Protein AF-X1V5B7-F1 (afdb_monomer)

Radius of gyration: 19.65 Å; Cα contacts (8 Å, |Δi|>4): 70; chains: 1; bounding box: 56×33×25 Å

Secondary structure (DSSP, 8-state):
-TTS----EEEEEEETTEEEEEETTTEEEEEEGGG-S------GGGEETTEE----TTGGGGTS-SSSSPPPTT---------

Solvent-accessible surface area (backbone atoms only — not comparable to full-atom values): 5741 Å² total; per-residue (Å²): 55,75,86,73,52,86,86,67,63,49,78,77,46,78,54,96,61,36,35,33,30,39,29,90,85,80,43,75,44,79,44,50,50,91,47,52,70,72,88,81,86,80,55,70,90,39,46,56,92,92,37,83,49,79,76,69,93,60,72,64,46,84,80,46,72,94,52,99,67,79,79,56,96,90,62,78,91,85,84,83,94,81,131

Foldseek 3Di: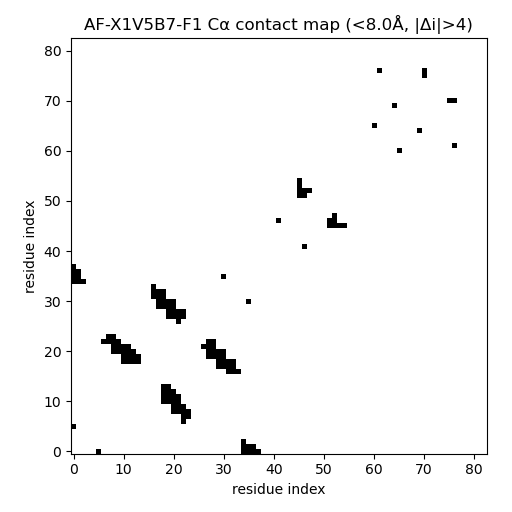
DQVPDDFDADFPDDDDQWTWGQGPPPGTDIDGPVSDPDDDDDDPVQADPNDGNDDDPPPVVLVPPPDPDDDDVPDHDDDDPDD

pLDDT: mean 76.41, std 12.43, range [47.69, 92.81]

Nearest PDB structures (foldseek):
  8exw-assembly1_A  TM=7.129E-01  e=1.218E+00  Drosophila melanogaster
  1zq1-assembly1_B  TM=6.685E-01  e=3.304E+00  Pyrococcus abyssi
  2a5h-assembly1_B  TM=3.344E-01  e=4.033E+00  Clostridium subterminale

Mean predicted aligned error: 12.64 Å

Structure (mmCIF, N/CA/C/O backbone):
data_AF-X1V5B7-F1
#
_entry.id   AF-X1V5B7-F1
#
loop_
_atom_site.group_PDB
_atom_site.id
_atom_site.type_symbol
_atom_site.label_atom_id
_atom_site.label_alt_id
_atom_site.label_comp_id
_atom_site.label_asym_id
_atom_site.label_entity_id
_atom_site.label_seq_id
_atom_site.pdbx_PDB_ins_code
_atom_site.Cartn_x
_atom_site.Cartn_y
_atom_site.Cartn_z
_atom_site.occupancy
_atom_site.B_iso_or_equiv
_atom_site.auth_seq_id
_atom_site.auth_comp_id
_atom_site.auth_asym_id
_atom_site.auth_atom_id
_atom_site.pdbx_PDB_model_num
ATOM 1 N N . MET A 1 1 ? -5.586 -0.842 5.996 1.00 88.75 1 MET A N 1
ATOM 2 C CA . MET A 1 1 ? -6.912 -0.530 6.575 1.00 88.75 1 MET A CA 1
ATOM 3 C C . MET A 1 1 ? -6.852 -0.831 8.060 1.00 88.75 1 MET A C 1
ATOM 5 O O . MET A 1 1 ? -5.985 -1.601 8.449 1.00 88.75 1 MET A O 1
ATOM 9 N N . THR A 1 2 ? -7.739 -0.265 8.877 1.00 86.06 2 THR A N 1
ATOM 10 C CA . THR A 1 2 ? -7.746 -0.503 10.337 1.00 86.06 2 THR A CA 1
ATOM 11 C C . THR A 1 2 ? -7.938 -1.976 10.726 1.00 86.06 2 THR A C 1
ATOM 13 O O . THR A 1 2 ? -7.543 -2.381 11.813 1.00 86.06 2 THR A O 1
ATOM 16 N N . ASP A 1 3 ? -8.501 -2.791 9.832 1.00 85.75 3 ASP A N 1
ATOM 17 C CA . ASP A 1 3 ? -8.673 -4.244 9.966 1.00 85.75 3 ASP A CA 1
ATOM 18 C C . ASP A 1 3 ? -7.491 -5.071 9.409 1.00 85.75 3 ASP A C 1
ATOM 20 O O . ASP A 1 3 ? -7.553 -6.298 9.361 1.00 85.75 3 ASP A O 1
ATOM 24 N N . GLY A 1 4 ? -6.419 -4.415 8.956 1.00 85.44 4 GLY A N 1
ATOM 25 C CA . GLY A 1 4 ? -5.256 -5.049 8.331 1.00 85.44 4 GLY A CA 1
ATOM 26 C C . GLY A 1 4 ? -5.412 -5.374 6.840 1.00 85.44 4 GLY A C 1
ATOM 27 O O . GLY A 1 4 ? -4.439 -5.782 6.205 1.00 85.44 4 GLY A O 1
ATOM 28 N N . SER A 1 5 ? -6.585 -5.161 6.236 1.00 86.94 5 SER A N 1
ATOM 29 C CA . SER A 1 5 ? -6.775 -5.378 4.799 1.00 86.94 5 SER A CA 1
ATOM 30 C C . SER A 1 5 ? -6.061 -4.311 3.953 1.00 86.94 5 SER A C 1
ATOM 32 O O . SER A 1 5 ? -5.843 -3.167 4.377 1.00 86.94 5 SER A O 1
ATOM 34 N N . VAL A 1 6 ? -5.670 -4.688 2.732 1.00 87.94 6 VAL A N 1
ATOM 35 C CA . VAL A 1 6 ? -5.009 -3.802 1.764 1.00 87.94 6 VAL A CA 1
ATOM 36 C C . VAL A 1 6 ? -5.750 -3.890 0.438 1.00 87.94 6 VAL A C 1
ATOM 38 O O . VAL A 1 6 ? -5.896 -4.974 -0.126 1.00 87.94 6 VAL A O 1
ATOM 41 N N . TYR A 1 7 ? -6.187 -2.740 -0.069 1.00 87.50 7 TYR A N 1
ATOM 42 C CA . TYR A 1 7 ? -6.844 -2.626 -1.366 1.00 87.50 7 TYR A CA 1
ATOM 43 C C . TYR A 1 7 ? -5.973 -1.812 -2.312 1.00 87.50 7 TYR A C 1
ATOM 45 O O . TYR A 1 7 ? -5.446 -0.765 -1.945 1.00 87.50 7 TYR A O 1
ATOM 53 N N . LEU A 1 8 ? -5.837 -2.310 -3.537 1.00 87.25 8 LEU A N 1
ATOM 54 C CA . LEU A 1 8 ? -5.084 -1.670 -4.607 1.00 87.25 8 LEU A CA 1
ATOM 55 C C . LEU A 1 8 ? -6.049 -1.364 -5.749 1.00 87.25 8 LEU A C 1
ATOM 57 O O . LEU A 1 8 ? -6.851 -2.220 -6.141 1.00 87.25 8 LEU A O 1
ATOM 61 N N . GLY A 1 9 ? -5.977 -0.150 -6.278 1.00 87.12 9 GLY A N 1
ATOM 62 C CA . GLY A 1 9 ? -6.889 0.293 -7.317 1.00 87.12 9 GLY A CA 1
ATOM 63 C C . GLY A 1 9 ? -6.702 1.752 -7.694 1.00 87.12 9 GLY A C 1
ATOM 64 O O . GLY A 1 9 ? -5.814 2.432 -7.191 1.00 87.12 9 GLY A O 1
ATOM 65 N N . GLU A 1 10 ? -7.573 2.214 -8.579 1.00 87.94 10 GLU A N 1
ATOM 66 C CA . GLU A 1 10 ? -7.643 3.600 -9.028 1.00 87.94 10 GLU A CA 1
ATOM 67 C C . GLU A 1 10 ? -8.741 4.338 -8.257 1.00 87.94 10 GLU A C 1
ATOM 69 O O . GLU A 1 10 ? -9.857 3.832 -8.111 1.00 87.94 10 GLU A O 1
ATOM 74 N N . ILE A 1 11 ? -8.449 5.532 -7.747 1.00 89.56 11 ILE A N 1
ATOM 75 C CA . ILE A 1 11 ? -9.454 6.355 -7.070 1.00 89.56 11 ILE A CA 1
ATOM 76 C C . ILE A 1 11 ? -10.347 6.995 -8.139 1.00 89.56 11 ILE A C 1
ATOM 78 O O . ILE A 1 11 ? -9.890 7.829 -8.912 1.00 89.56 11 ILE A O 1
ATOM 82 N N . ILE A 1 12 ? -11.627 6.616 -8.176 1.00 90.62 12 ILE A N 1
ATOM 83 C CA . ILE A 1 12 ? -12.611 7.177 -9.119 1.00 90.62 12 ILE A CA 1
ATOM 84 C C . ILE A 1 12 ? -13.160 8.507 -8.597 1.00 90.62 12 ILE A C 1
ATOM 86 O O . ILE A 1 12 ? -13.403 9.436 -9.361 1.00 90.62 12 ILE A O 1
ATOM 90 N N . SER A 1 13 ? -13.415 8.588 -7.291 1.00 89.50 13 SER A N 1
ATOM 91 C CA . SER A 1 13 ? -13.947 9.795 -6.660 1.00 89.50 13 SER A CA 1
ATOM 92 C C . SER A 1 13 ? -13.586 9.831 -5.185 1.00 89.50 13 SER A C 1
ATOM 94 O O . SER A 1 13 ? -13.653 8.803 -4.506 1.00 89.50 13 SER A O 1
ATOM 96 N N . GLN A 1 14 ? -13.307 11.024 -4.677 1.00 86.38 14 GLN A N 1
ATOM 97 C CA . GLN A 1 14 ? -13.072 11.276 -3.264 1.00 86.38 14 GLN A CA 1
ATOM 98 C C . GLN A 1 14 ? -14.089 12.308 -2.776 1.00 86.38 14 GLN A C 1
ATOM 100 O O . GLN A 1 14 ? -14.071 13.461 -3.198 1.00 86.38 14 GLN A O 1
ATOM 105 N N . GLU A 1 15 ? -15.001 11.866 -1.917 1.00 90.50 15 GLU A N 1
ATOM 106 C CA . GLU A 1 15 ? -16.012 12.697 -1.267 1.00 90.50 15 GLU A CA 1
ATOM 107 C C . GLU A 1 15 ? -15.679 12.846 0.222 1.00 90.50 15 GLU A C 1
ATOM 109 O O . GLU A 1 15 ? -14.816 12.149 0.768 1.00 90.50 15 GLU A O 1
ATOM 114 N N . LEU A 1 16 ? -16.366 13.763 0.904 1.00 87.25 16 LEU A N 1
ATOM 115 C CA . LEU A 1 16 ? -16.157 13.985 2.330 1.00 87.25 16 LEU A CA 1
ATOM 116 C C . LEU A 1 16 ? -16.572 12.726 3.111 1.00 87.25 16 LEU A C 1
ATOM 118 O O . LEU A 1 16 ? -17.754 12.424 3.248 1.00 87.25 16 LEU A O 1
ATOM 122 N N . GLY A 1 17 ? -15.589 11.970 3.599 1.00 86.75 17 GLY A N 1
ATOM 123 C CA . GLY A 1 17 ? -15.811 10.756 4.388 1.00 86.75 17 GLY A CA 1
ATOM 124 C C . GLY A 1 17 ? -15.819 9.439 3.604 1.00 86.75 17 GLY A C 1
ATOM 125 O O . GLY A 1 17 ? -15.780 8.384 4.236 1.00 86.75 17 GLY A O 1
ATOM 126 N N . ILE A 1 18 ? -15.833 9.459 2.263 1.00 91.62 18 ILE A N 1
ATOM 127 C CA . ILE A 1 18 ? -15.893 8.244 1.427 1.00 91.62 18 ILE A CA 1
ATOM 128 C C . ILE A 1 18 ? -14.954 8.360 0.222 1.00 91.62 18 ILE A C 1
ATOM 130 O O . ILE A 1 18 ? -14.987 9.332 -0.530 1.00 91.62 18 ILE A O 1
ATOM 134 N N . ILE A 1 19 ? -14.167 7.311 -0.015 1.00 92.19 19 ILE A N 1
ATOM 135 C CA . ILE A 1 19 ? -13.356 7.133 -1.224 1.00 92.19 19 ILE A CA 1
ATOM 136 C C . ILE A 1 19 ? -13.959 6.008 -2.064 1.00 92.19 19 ILE A C 1
ATOM 138 O O . ILE A 1 19 ? -14.195 4.911 -1.559 1.00 92.19 19 ILE A O 1
ATOM 142 N N . ARG A 1 20 ? -14.194 6.256 -3.357 1.00 92.19 20 ARG A N 1
ATOM 143 C CA . ARG A 1 20 ? -14.569 5.209 -4.318 1.00 92.19 20 ARG A CA 1
ATOM 144 C C . ARG A 1 20 ? -13.327 4.719 -5.045 1.00 92.19 20 ARG A C 1
ATOM 146 O O . ARG A 1 20 ? -12.711 5.470 -5.798 1.00 92.19 20 ARG A O 1
ATOM 153 N N . LEU A 1 21 ? -12.985 3.457 -4.826 1.00 90.62 21 LEU A N 1
ATOM 154 C CA . LEU A 1 21 ? -11.795 2.804 -5.355 1.00 90.62 21 LEU A CA 1
ATOM 155 C C . LEU A 1 21 ? -12.194 1.744 -6.385 1.00 90.62 21 LEU A C 1
ATOM 157 O O . LEU A 1 21 ? -12.899 0.791 -6.059 1.00 90.62 21 LEU A O 1
ATOM 161 N N . LYS A 1 22 ? -11.719 1.867 -7.623 1.00 89.00 22 LYS A N 1
ATOM 162 C CA . LYS A 1 22 ? -11.826 0.821 -8.640 1.00 89.00 22 LYS A CA 1
ATOM 163 C C . LYS A 1 22 ? -10.699 -0.178 -8.457 1.00 89.00 22 LYS A C 1
ATOM 165 O O . LYS A 1 22 ? -9.552 0.091 -8.803 1.00 89.00 22 LYS A O 1
ATOM 170 N N . THR A 1 23 ? -11.022 -1.344 -7.928 1.00 86.50 23 THR A N 1
ATOM 171 C CA . THR A 1 23 ? -10.065 -2.449 -7.837 1.00 86.50 23 THR A CA 1
ATOM 172 C C . THR A 1 23 ? -10.055 -3.257 -9.134 1.00 86.50 23 THR A C 1
ATOM 174 O O . THR A 1 23 ? -11.049 -3.291 -9.861 1.00 86.50 23 THR A O 1
ATOM 177 N N . MET A 1 24 ? -8.949 -3.947 -9.422 1.00 78.56 24 MET A N 1
ATOM 178 C CA . MET A 1 24 ? -8.850 -4.800 -10.617 1.00 78.56 24 MET A CA 1
ATOM 179 C C . MET A 1 24 ? -9.806 -6.002 -10.587 1.00 78.56 24 MET A C 1
ATOM 181 O O . MET A 1 24 ? -10.330 -6.374 -11.632 1.00 78.56 24 MET A O 1
ATOM 185 N N . ASN A 1 25 ? -10.053 -6.593 -9.410 1.00 77.56 25 ASN A N 1
ATOM 186 C CA . ASN A 1 25 ? -10.734 -7.892 -9.309 1.00 77.56 25 ASN A CA 1
ATOM 187 C C . ASN A 1 25 ? -12.079 -7.850 -8.568 1.00 77.56 25 ASN A C 1
ATOM 189 O O . ASN A 1 25 ? -12.895 -8.743 -8.765 1.00 77.56 25 ASN A O 1
ATOM 193 N N . LEU A 1 26 ? -12.314 -6.853 -7.708 1.00 80.31 26 LEU A N 1
ATOM 194 C CA . LEU A 1 26 ? -13.516 -6.771 -6.862 1.00 80.31 26 LEU A CA 1
ATOM 195 C C . LEU A 1 26 ? -14.510 -5.712 -7.366 1.00 80.31 26 LEU A C 1
ATOM 197 O O . LEU A 1 26 ? -15.554 -5.501 -6.757 1.00 80.31 26 LEU A O 1
ATOM 201 N N . GLY A 1 27 ? -14.191 -5.034 -8.473 1.00 87.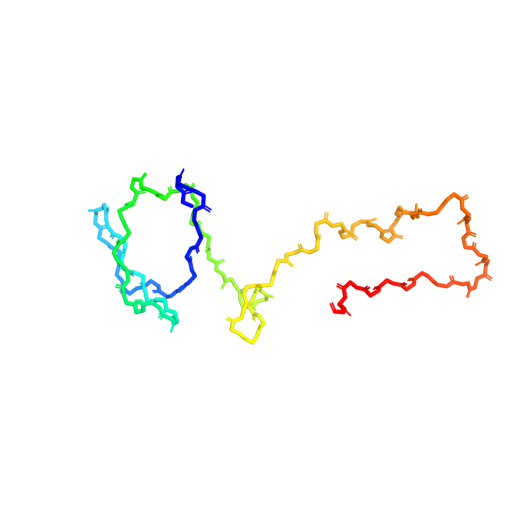19 27 GLY A N 1
ATOM 202 C CA . GLY A 1 27 ? -14.971 -3.911 -8.983 1.00 87.19 27 GLY A CA 1
ATOM 203 C C . GLY A 1 27 ? -14.772 -2.642 -8.152 1.00 87.19 27 GLY A C 1
ATOM 204 O O . GLY A 1 27 ? -13.681 -2.384 -7.632 1.00 87.19 27 GLY A O 1
ATOM 205 N N . THR A 1 28 ? -15.818 -1.822 -8.064 1.00 89.94 28 THR A N 1
ATOM 206 C CA . THR A 1 28 ? -15.789 -0.537 -7.353 1.00 89.94 28 THR A CA 1
ATOM 207 C C . THR A 1 28 ? -16.125 -0.728 -5.877 1.00 89.94 28 THR A C 1
ATOM 209 O O . THR A 1 28 ? -17.242 -1.108 -5.535 1.00 89.94 28 THR A O 1
ATOM 212 N N . LEU A 1 29 ? -15.175 -0.412 -5.002 1.00 90.12 29 LEU A N 1
ATOM 213 C CA . LEU A 1 29 ? -15.342 -0.399 -3.554 1.00 90.12 29 LEU A CA 1
ATOM 214 C C . LEU A 1 29 ? -15.616 1.019 -3.058 1.00 90.12 29 LEU A C 1
ATOM 216 O O . LEU A 1 29 ? -15.017 1.981 -3.536 1.00 90.12 29 LEU A O 1
ATOM 220 N N . GLN A 1 30 ? -16.496 1.143 -2.067 1.00 91.88 30 GLN A N 1
ATOM 221 C CA . GLN A 1 30 ? -16.662 2.371 -1.296 1.00 91.88 30 GLN A CA 1
ATOM 222 C C . GLN A 1 30 ? -15.981 2.179 0.054 1.00 91.88 30 GLN A C 1
ATOM 224 O O . GLN A 1 30 ? -16.358 1.300 0.825 1.00 91.88 30 GLN A O 1
ATOM 229 N N . VAL A 1 31 ? -14.957 2.983 0.316 1.00 90.31 31 VAL A N 1
ATOM 230 C CA . VAL A 1 31 ? -14.124 2.892 1.511 1.00 90.31 31 VAL A CA 1
ATOM 231 C C . VAL A 1 31 ? -14.355 4.140 2.366 1.00 90.31 31 VAL A C 1
ATOM 233 O O . VAL A 1 31 ? -13.990 5.238 1.938 1.00 90.31 31 VAL A O 1
ATOM 236 N N . PRO A 1 32 ? -14.957 4.011 3.562 1.00 92.06 32 PRO A N 1
ATOM 237 C CA . PRO A 1 32 ? -15.054 5.116 4.508 1.00 92.06 32 PRO A CA 1
ATOM 238 C C . PRO A 1 32 ? -13.662 5.566 4.952 1.00 92.06 32 PRO A C 1
ATOM 240 O O . PRO A 1 32 ? -12.840 4.729 5.327 1.00 92.06 32 PRO A O 1
ATOM 243 N N . THR A 1 33 ? -13.394 6.873 4.968 1.00 88.38 33 THR A N 1
ATOM 244 C CA . THR A 1 33 ? -12.063 7.400 5.329 1.00 88.38 33 THR A CA 1
ATOM 245 C C . THR A 1 33 ? -11.657 7.058 6.760 1.00 88.38 33 THR A C 1
ATOM 247 O O . THR A 1 33 ? -10.474 6.892 7.029 1.00 88.38 33 THR A O 1
ATOM 250 N N . VAL A 1 34 ? -12.626 6.866 7.660 1.00 92.81 34 VAL A N 1
ATOM 251 C CA . VAL A 1 34 ? -12.399 6.420 9.047 1.00 92.81 34 VAL A CA 1
ATOM 252 C C . VAL A 1 34 ? -11.758 5.028 9.142 1.00 92.81 34 VAL A C 1
ATOM 254 O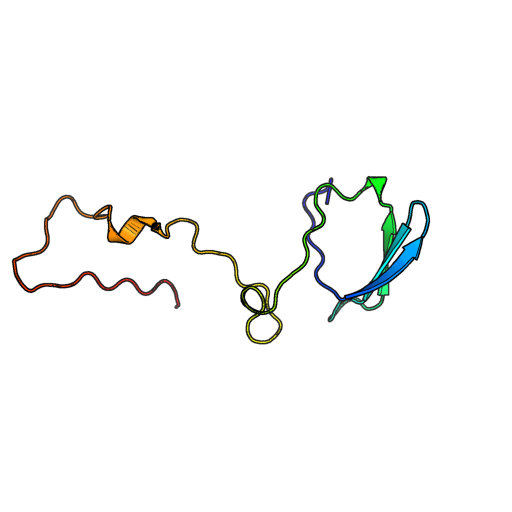 O . VAL A 1 34 ? -11.081 4.730 10.120 1.00 92.81 34 VAL A O 1
ATOM 257 N N . ASN A 1 35 ? -11.917 4.187 8.116 1.00 91.06 35 ASN A N 1
ATOM 258 C CA . ASN A 1 35 ? -11.336 2.842 8.083 1.00 91.06 35 ASN A CA 1
ATOM 259 C C . ASN A 1 35 ? -9.942 2.815 7.424 1.00 91.06 35 ASN A C 1
ATOM 261 O O . ASN A 1 35 ? -9.306 1.759 7.338 1.00 91.06 35 ASN A O 1
ATOM 265 N N . ILE A 1 36 ? -9.459 3.964 6.940 1.00 89.62 36 ILE A N 1
ATOM 266 C CA . ILE A 1 36 ? -8.178 4.086 6.248 1.00 89.62 36 ILE A CA 1
ATOM 267 C C . ILE A 1 36 ? -7.093 4.440 7.263 1.00 89.62 36 ILE A C 1
ATOM 269 O O . ILE A 1 36 ? -7.014 5.559 7.753 1.00 89.62 36 ILE A O 1
ATOM 273 N N . GLU A 1 37 ? -6.219 3.476 7.539 1.00 91.38 37 GLU A N 1
ATOM 274 C CA . GLU A 1 37 ? -5.029 3.691 8.370 1.00 91.38 37 GLU A CA 1
ATOM 275 C C . GLU A 1 37 ? -3.888 4.368 7.589 1.00 91.38 37 GLU A C 1
ATOM 277 O O . GLU A 1 37 ? -3.173 5.216 8.117 1.00 91.38 37 GLU A O 1
ATOM 282 N N . ARG A 1 38 ? -3.715 4.007 6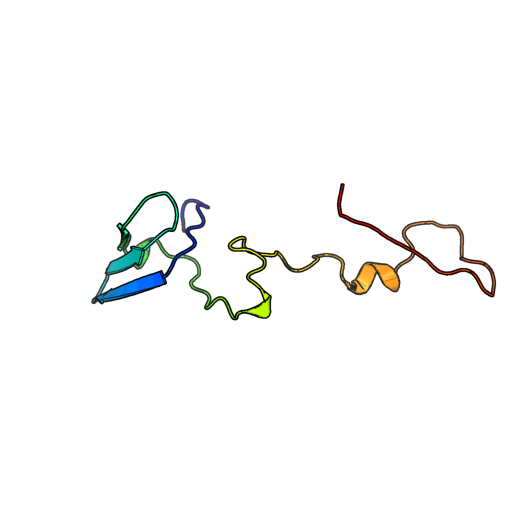.312 1.00 86.19 38 ARG A N 1
ATOM 283 C CA . ARG A 1 38 ? -2.692 4.560 5.417 1.00 86.19 38 ARG A CA 1
ATOM 284 C C . ARG A 1 38 ? -3.229 4.617 3.990 1.00 86.19 38 ARG A C 1
ATOM 286 O O . ARG A 1 38 ? -3.820 3.645 3.520 1.00 86.19 38 ARG A O 1
ATOM 293 N N . LEU A 1 39 ? -2.981 5.737 3.315 1.00 86.12 39 LEU A N 1
ATOM 294 C CA . LEU A 1 39 ? -3.212 5.946 1.887 1.00 86.12 39 LEU A CA 1
ATOM 295 C C . LEU A 1 39 ? -1.875 6.360 1.260 1.00 86.12 39 LEU A C 1
ATOM 297 O O . LEU A 1 39 ? -1.233 7.279 1.764 1.00 86.12 39 LEU A O 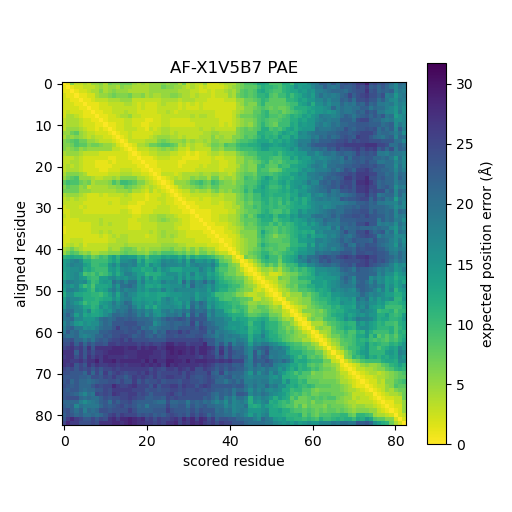1
ATOM 301 N N . GLU A 1 40 ? -1.436 5.664 0.216 1.00 85.00 40 GLU A N 1
ATOM 302 C CA . GLU A 1 40 ? -0.160 5.922 -0.462 1.00 85.00 40 GLU A CA 1
ATOM 303 C C . GLU A 1 40 ? -0.372 5.888 -1.976 1.00 85.00 40 GLU A C 1
ATOM 305 O O . GLU A 1 40 ? -1.005 4.964 -2.493 1.00 85.00 40 GLU A O 1
ATOM 310 N N . ASP A 1 41 ? 0.174 6.883 -2.678 1.00 81.25 41 ASP A N 1
ATOM 311 C CA . ASP A 1 41 ? 0.185 6.903 -4.136 1.00 81.25 41 ASP A CA 1
ATOM 312 C C . ASP A 1 41 ? 1.234 5.926 -4.667 1.00 81.25 41 ASP A C 1
ATOM 314 O O . ASP A 1 41 ? 2.421 5.986 -4.337 1.00 81.25 41 ASP A O 1
ATOM 318 N N . LEU A 1 42 ? 0.792 5.019 -5.532 1.00 74.25 42 LEU A N 1
ATOM 319 C CA . LEU A 1 42 ? 1.664 4.051 -6.179 1.00 74.25 42 LEU A CA 1
ATOM 320 C C . LEU A 1 42 ? 2.281 4.679 -7.428 1.00 74.25 42 LEU A C 1
ATOM 322 O O . LEU A 1 42 ? 1.704 4.630 -8.513 1.00 74.25 42 LEU A O 1
ATOM 326 N N . THR A 1 43 ? 3.471 5.258 -7.291 1.00 65.00 43 THR A N 1
ATOM 327 C CA . THR A 1 43 ? 4.303 5.622 -8.443 1.00 65.00 43 THR A CA 1
ATOM 328 C C . THR A 1 43 ? 4.681 4.371 -9.247 1.00 65.00 43 THR A C 1
ATOM 330 O O . THR A 1 43 ? 4.847 3.280 -8.695 1.00 65.00 43 THR A O 1
ATOM 333 N N . GLY A 1 44 ? 4.797 4.517 -10.575 1.00 58.00 44 GLY A N 1
ATOM 334 C CA . GLY A 1 44 ? 4.931 3.401 -11.527 1.00 58.00 44 GLY A CA 1
ATOM 335 C C . GLY A 1 44 ? 6.064 2.410 -11.226 1.00 58.00 44 GLY A C 1
ATOM 336 O O . GLY A 1 44 ? 5.957 1.239 -11.579 1.00 58.00 44 GLY A O 1
ATOM 337 N N . ASP A 1 45 ? 7.099 2.829 -10.498 1.00 60.78 45 ASP A N 1
ATOM 338 C CA . ASP A 1 45 ? 8.215 1.970 -10.091 1.00 60.78 45 ASP A CA 1
ATOM 339 C C . ASP A 1 45 ? 7.815 0.857 -9.10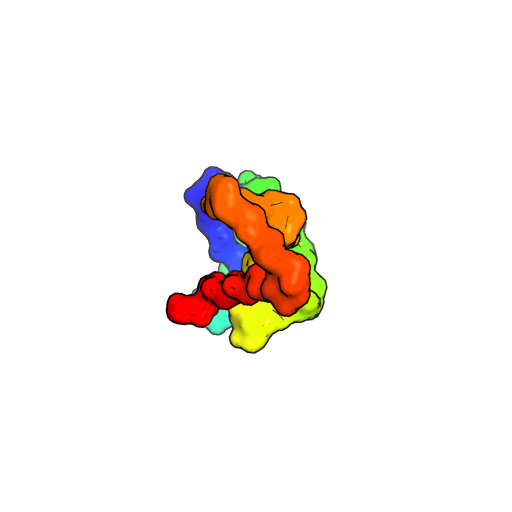6 1.00 60.78 45 ASP A C 1
ATOM 341 O O . ASP A 1 45 ? 8.421 -0.219 -9.107 1.00 60.78 45 ASP A O 1
ATOM 345 N N . LYS A 1 46 ? 6.762 1.073 -8.302 1.00 61.44 46 LYS A N 1
ATOM 346 C CA . LYS A 1 46 ? 6.232 0.090 -7.339 1.00 61.44 46 LYS A CA 1
ATOM 347 C C . LYS A 1 46 ? 5.195 -0.858 -7.951 1.00 61.44 46 LYS A C 1
ATOM 349 O O . LYS A 1 46 ? 4.738 -1.781 -7.282 1.00 61.44 46 LYS A O 1
ATOM 354 N N . MET A 1 47 ? 4.820 -0.670 -9.218 1.00 64.19 47 MET A N 1
ATOM 355 C CA . MET A 1 47 ? 3.834 -1.498 -9.917 1.00 64.19 47 MET A CA 1
ATOM 356 C C . MET A 1 47 ? 4.493 -2.240 -11.083 1.00 64.19 47 MET A C 1
ATOM 358 O O . MET A 1 47 ? 4.719 -1.680 -12.152 1.00 64.19 47 MET A O 1
ATOM 362 N N . ARG A 1 48 ? 4.760 -3.544 -10.924 1.00 61.94 48 ARG A N 1
ATOM 363 C CA . ARG A 1 48 ? 5.290 -4.390 -12.010 1.00 61.94 48 ARG A CA 1
ATOM 364 C C . ARG A 1 48 ? 4.234 -5.384 -12.476 1.00 61.94 48 ARG A C 1
ATOM 366 O O . ARG A 1 48 ? 3.796 -6.242 -11.715 1.00 61.94 48 ARG A O 1
ATOM 373 N N . LYS A 1 49 ? 3.844 -5.291 -13.754 1.00 60.69 49 LYS A N 1
ATOM 374 C CA . LYS A 1 49 ? 2.853 -6.180 -14.400 1.00 60.69 49 LYS A CA 1
ATOM 375 C C . LYS A 1 49 ? 1.515 -6.271 -13.635 1.00 60.69 49 LYS A C 1
ATOM 377 O O . LYS A 1 49 ? 0.957 -7.355 -13.492 1.00 60.69 49 LYS A O 1
ATOM 382 N N . GLY A 1 50 ? 1.019 -5.147 -13.111 1.00 61.97 50 GLY A N 1
ATOM 383 C CA . GLY A 1 50 ? -0.265 -5.089 -12.394 1.00 61.97 50 GLY A CA 1
ATOM 384 C C . GLY A 1 50 ? -0.243 -5.677 -10.978 1.00 61.97 50 GLY A C 1
ATOM 385 O O . GLY A 1 50 ? -1.299 -5.846 -10.377 1.00 61.97 50 GLY A O 1
ATOM 386 N N . LYS A 1 51 ? 0.941 -5.990 -10.436 1.00 61.72 51 LYS A N 1
ATOM 387 C CA . LYS A 1 51 ? 1.125 -6.394 -9.040 1.00 61.72 51 LYS A CA 1
ATOM 388 C C . LYS A 1 51 ? 1.942 -5.343 -8.298 1.00 61.72 51 LYS A C 1
ATOM 390 O O . LYS A 1 51 ? 2.926 -4.829 -8.837 1.00 61.72 51 LYS A O 1
ATOM 395 N N . TYR A 1 52 ? 1.541 -5.074 -7.058 1.00 67.56 52 TYR A N 1
ATOM 396 C CA . TYR A 1 52 ? 2.335 -4.272 -6.138 1.00 67.56 52 TYR A CA 1
ATOM 397 C C . TYR A 1 52 ? 3.652 -4.992 -5.846 1.00 67.56 52 TYR A C 1
ATOM 399 O O . TYR A 1 52 ? 3.667 -6.166 -5.466 1.00 67.56 52 TYR A O 1
ATOM 407 N N . TRP A 1 53 ? 4.755 -4.296 -6.084 1.00 67.00 53 TRP A N 1
ATOM 408 C CA . TRP A 1 53 ? 6.104 -4.793 -5.902 1.00 67.00 53 TRP A CA 1
ATOM 409 C C . TRP A 1 53 ? 6.646 -4.236 -4.592 1.00 67.00 53 TRP A C 1
ATOM 411 O O . TRP A 1 53 ? 7.068 -3.084 -4.521 1.00 67.00 53 TRP A O 1
ATOM 421 N N . PHE A 1 54 ? 6.609 -5.058 -3.544 1.00 66.44 54 PHE A N 1
ATOM 422 C CA . PHE A 1 54 ? 7.177 -4.693 -2.252 1.00 66.44 54 PHE A CA 1
ATOM 423 C C . PHE A 1 54 ? 8.662 -4.348 -2.405 1.00 66.44 54 PHE A C 1
ATOM 425 O O . PHE A 1 54 ? 9.412 -5.044 -3.099 1.00 66.44 54 PHE A O 1
ATOM 432 N N . GLU A 1 55 ? 9.094 -3.279 -1.740 1.00 63.16 55 GLU A N 1
ATOM 433 C CA . GLU A 1 55 ? 10.517 -2.992 -1.597 1.00 63.16 55 GLU A CA 1
ATOM 434 C C . GLU A 1 55 ? 11.189 -4.141 -0.844 1.00 63.16 55 GLU A C 1
ATOM 436 O O . GLU A 1 55 ? 10.615 -4.708 0.086 1.00 63.16 55 GLU A O 1
ATOM 441 N N . ASN A 1 56 ? 12.408 -4.504 -1.255 1.00 63.97 56 ASN A N 1
ATOM 442 C CA . ASN A 1 56 ? 13.173 -5.524 -0.550 1.00 63.97 56 ASN A CA 1
ATOM 443 C C . ASN A 1 56 ? 13.465 -5.009 0.874 1.00 63.97 56 ASN A C 1
ATOM 445 O O . ASN A 1 56 ? 14.280 -4.092 1.017 1.00 63.97 56 ASN A O 1
ATOM 449 N N . PRO A 1 57 ? 12.877 -5.608 1.929 1.00 63.66 57 PRO A N 1
ATOM 450 C CA . PRO A 1 57 ? 13.046 -5.132 3.302 1.00 63.66 57 PRO A CA 1
ATOM 451 C C . PRO A 1 57 ? 14.491 -5.287 3.799 1.00 63.66 57 PRO A C 1
ATOM 453 O O . PRO A 1 57 ? 14.852 -4.799 4.863 1.00 63.66 57 PRO A O 1
ATOM 456 N N . SER A 1 58 ? 15.332 -5.990 3.043 1.00 65.06 58 SER A N 1
ATOM 457 C CA . SER A 1 58 ? 16.739 -6.237 3.324 1.00 65.06 58 SER A CA 1
ATOM 458 C C . SER A 1 5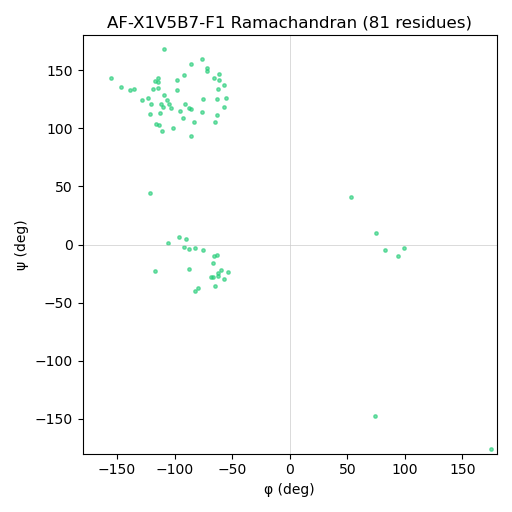8 ? 17.638 -5.709 2.197 1.00 65.06 58 SER A C 1
ATOM 460 O O . SER A 1 58 ? 18.559 -6.399 1.768 1.00 65.06 58 SER A O 1
ATOM 462 N N . TYR A 1 59 ? 17.397 -4.496 1.686 1.00 60.75 59 TYR A N 1
ATOM 463 C CA . TYR A 1 59 ? 18.247 -3.889 0.646 1.00 60.75 59 TYR A CA 1
ATOM 464 C C . TYR A 1 59 ? 19.729 -3.768 1.067 1.00 60.75 59 TYR A C 1
ATOM 466 O O . TYR A 1 59 ? 20.628 -3.859 0.234 1.00 60.75 59 TYR A O 1
ATOM 474 N N . ASN A 1 60 ? 19.994 -3.622 2.369 1.00 58.03 60 ASN A N 1
ATOM 475 C CA . ASN A 1 60 ? 21.332 -3.507 2.954 1.00 58.03 60 AS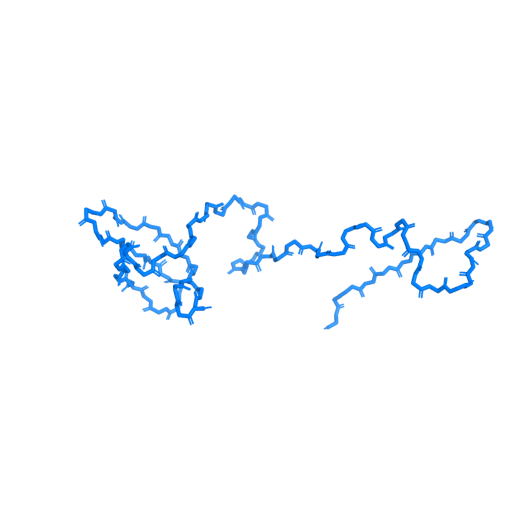N A CA 1
ATOM 476 C C . ASN A 1 60 ? 22.048 -4.855 3.175 1.00 58.03 60 ASN A C 1
ATOM 478 O O . ASN A 1 60 ? 23.205 -4.883 3.588 1.00 58.03 60 ASN A O 1
ATOM 482 N N . ARG A 1 61 ? 21.391 -5.979 2.886 1.00 63.91 61 ARG A N 1
ATOM 483 C CA . ARG A 1 61 ? 21.916 -7.341 3.083 1.00 63.91 61 ARG A CA 1
ATOM 484 C C . ARG A 1 61 ? 23.094 -7.680 2.173 1.00 63.91 61 ARG A C 1
ATOM 486 O O . ARG A 1 61 ? 23.835 -8.601 2.471 1.00 63.91 61 ARG A O 1
ATOM 493 N N . TYR A 1 62 ? 23.320 -6.908 1.111 1.00 59.62 62 TYR A N 1
ATOM 494 C CA . TYR A 1 62 ? 24.566 -6.985 0.343 1.00 59.62 62 TYR A CA 1
ATOM 495 C C . TYR A 1 62 ? 25.782 -6.475 1.127 1.00 59.62 62 TYR A C 1
ATOM 497 O O . TYR A 1 62 ? 26.894 -6.935 0.890 1.00 59.62 62 TYR A O 1
ATOM 505 N N . PHE A 1 63 ? 25.580 -5.556 2.075 1.00 61.72 63 PHE A N 1
ATOM 506 C CA . PHE A 1 63 ? 26.641 -5.048 2.950 1.00 61.72 63 PHE A CA 1
ATOM 507 C C . PHE A 1 63 ? 26.828 -5.910 4.203 1.00 61.72 63 PHE A C 1
ATOM 509 O O . PHE A 1 63 ? 27.884 -5.869 4.829 1.00 61.72 63 PHE A O 1
ATOM 516 N N . LEU A 1 64 ? 25.809 -6.693 4.568 1.00 60.97 64 LEU A N 1
ATOM 517 C CA . LEU A 1 64 ? 25.799 -7.562 5.740 1.00 60.97 64 LEU A CA 1
ATOM 518 C C . LEU A 1 64 ? 25.823 -9.024 5.283 1.00 60.97 64 LEU A C 1
ATOM 520 O O . LEU A 1 64 ? 24.789 -9.597 4.944 1.00 60.97 64 LEU A O 1
ATOM 524 N N . GLY A 1 65 ? 27.010 -9.633 5.271 1.00 60.97 65 GLY A N 1
ATOM 525 C CA . GLY A 1 65 ? 27.157 -11.049 4.939 1.00 60.97 65 GLY A CA 1
ATOM 526 C C . GLY A 1 65 ? 26.284 -11.925 5.842 1.00 60.97 65 GLY A C 1
ATOM 527 O O . GLY A 1 65 ? 26.366 -11.847 7.064 1.00 60.97 65 GLY A O 1
ATOM 528 N N . GLN A 1 66 ? 25.445 -12.773 5.241 1.00 59.34 66 GLN A N 1
ATOM 529 C CA . GLN A 1 66 ? 24.604 -13.737 5.972 1.00 59.34 66 GLN A CA 1
ATOM 530 C C . GLN A 1 66 ? 25.394 -14.950 6.492 1.00 59.34 66 GLN A C 1
ATOM 532 O O . GLN A 1 66 ? 24.837 -15.807 7.174 1.00 59.34 66 GLN A O 1
ATOM 537 N N . SER A 1 67 ? 26.680 -15.046 6.153 1.00 64.56 67 SER A N 1
ATOM 538 C CA . SER A 1 67 ? 27.579 -16.106 6.593 1.00 64.56 67 SER A CA 1
ATOM 539 C C . SER A 1 67 ? 28.713 -15.537 7.432 1.00 64.56 67 SER A C 1
ATOM 541 O O . SER A 1 67 ? 29.313 -14.526 7.077 1.00 64.56 67 SER A O 1
ATOM 543 N N . ALA A 1 68 ? 29.089 -16.262 8.486 1.00 62.06 68 ALA A N 1
ATOM 544 C CA . ALA A 1 68 ? 30.328 -16.015 9.229 1.00 62.06 68 ALA A CA 1
ATOM 545 C C . ALA A 1 68 ? 31.598 -16.231 8.375 1.00 62.06 68 ALA A C 1
ATOM 547 O O . ALA A 1 68 ? 32.699 -15.910 8.812 1.00 62.06 68 ALA A O 1
ATOM 548 N N . GLN A 1 69 ? 31.452 -16.773 7.160 1.00 67.69 69 GLN A N 1
ATOM 549 C CA . GLN A 1 69 ? 32.534 -16.944 6.203 1.00 67.69 69 GLN A CA 1
ATOM 550 C C . GLN A 1 69 ? 32.631 -15.716 5.281 1.00 67.69 69 GLN A C 1
ATOM 552 O O . GLN A 1 69 ? 31.659 -15.423 4.576 1.00 67.69 69 GLN A O 1
ATOM 557 N N . PRO A 1 70 ? 33.780 -15.018 5.240 1.00 69.56 70 PRO A N 1
ATOM 558 C CA . PRO A 1 70 ? 34.009 -13.935 4.291 1.00 69.56 70 PRO A CA 1
ATOM 559 C C . PRO A 1 70 ? 34.200 -14.469 2.864 1.00 69.56 70 PRO A C 1
ATOM 561 O O . PRO A 1 70 ? 34.740 -15.562 2.664 1.00 69.56 70 PRO A O 1
ATOM 564 N N . LEU A 1 71 ? 33.802 -13.664 1.875 1.00 71.62 71 LEU A N 1
ATOM 565 C CA . LEU A 1 71 ? 34.120 -13.900 0.464 1.00 71.62 71 LEU A CA 1
ATOM 566 C C . LEU A 1 71 ? 35.627 -13.763 0.236 1.00 71.62 71 LEU A C 1
ATOM 568 O O . LEU A 1 71 ? 36.279 -12.893 0.824 1.00 71.62 71 LEU A O 1
ATOM 572 N N . ARG A 1 72 ? 36.189 -14.591 -0.645 1.00 77.75 72 ARG A N 1
ATOM 573 C CA . ARG A 1 72 ? 37.589 -14.451 -1.056 1.00 77.75 72 ARG A CA 1
ATOM 574 C C . ARG A 1 72 ? 37.731 -13.287 -2.034 1.00 77.75 72 ARG A C 1
ATOM 576 O O . ARG A 1 72 ? 36.783 -12.871 -2.698 1.00 77.75 72 ARG A O 1
ATOM 583 N N . LYS A 1 73 ? 38.955 -12.770 -2.164 1.00 74.94 73 LYS A N 1
ATOM 584 C CA . LYS A 1 73 ? 39.273 -11.729 -3.150 1.00 74.94 73 LYS A CA 1
ATOM 585 C C . LYS A 1 73 ? 38.909 -12.222 -4.558 1.00 74.94 73 LYS A C 1
ATOM 587 O O . LYS A 1 73 ? 39.492 -13.192 -5.029 1.00 74.94 73 LYS A O 1
ATOM 592 N N . GLY A 1 74 ? 37.987 -11.520 -5.218 1.00 80.69 74 GLY A N 1
ATOM 593 C CA . GLY A 1 74 ? 37.509 -11.846 -6.568 1.00 80.69 74 GLY A CA 1
ATOM 594 C C . GLY A 1 74 ? 36.178 -12.605 -6.621 1.00 80.69 74 GLY A C 1
ATOM 595 O O . GLY A 1 74 ? 35.675 -12.830 -7.716 1.00 80.69 74 GLY A O 1
ATOM 596 N N . GLU A 1 75 ? 35.587 -12.967 -5.480 1.00 78.38 75 GLU A N 1
ATOM 597 C CA . GLU A 1 75 ? 34.254 -13.580 -5.418 1.00 78.38 75 GLU A CA 1
ATOM 598 C C . GLU A 1 75 ? 33.158 -12.517 -5.238 1.00 78.38 75 GLU A C 1
ATOM 600 O O . GLU A 1 75 ? 33.357 -11.499 -4.573 1.00 78.38 75 GLU A O 1
ATOM 605 N N . GLY A 1 76 ? 31.985 -12.758 -5.83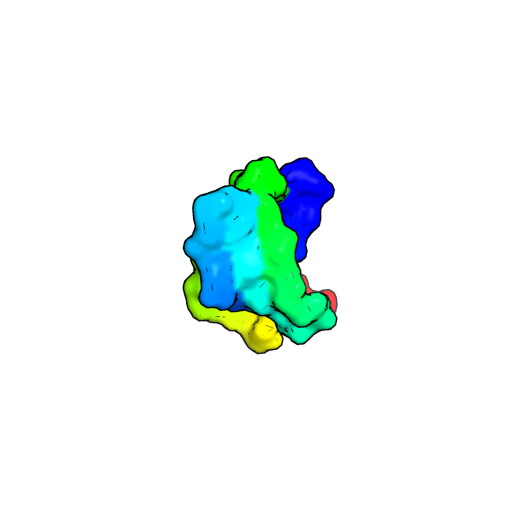0 1.00 69.06 76 GLY A N 1
ATOM 606 C CA . GLY A 1 76 ? 30.799 -11.916 -5.684 1.00 69.06 76 GLY A CA 1
ATOM 607 C C . GLY A 1 76 ? 29.682 -12.659 -4.959 1.00 69.06 76 GLY A C 1
ATOM 608 O O . GLY A 1 76 ? 29.491 -13.857 -5.158 1.00 69.06 76 GLY A O 1
ATOM 609 N N . TYR A 1 77 ? 28.926 -11.945 -4.129 1.00 73.06 77 TYR A N 1
ATOM 610 C CA . TYR A 1 77 ? 27.714 -12.484 -3.522 1.00 73.06 77 TYR A CA 1
ATOM 611 C C . TYR A 1 77 ? 26.532 -12.278 -4.466 1.00 73.06 77 TYR A C 1
ATOM 613 O O . TYR A 1 77 ? 26.157 -11.145 -4.768 1.00 73.06 77 TYR A O 1
ATOM 621 N N . TYR A 1 78 ? 25.942 -13.379 -4.921 1.00 73.00 78 TYR A N 1
ATOM 622 C CA . TYR A 1 78 ? 24.705 -13.362 -5.687 1.00 73.00 78 TYR A CA 1
ATOM 623 C C . TYR A 1 78 ? 23.559 -13.866 -4.813 1.00 73.00 78 TYR A C 1
ATOM 625 O O . TYR A 1 78 ? 23.613 -14.977 -4.287 1.00 73.00 78 TYR A O 1
ATOM 633 N N . GLN A 1 79 ? 22.509 -13.056 -4.686 1.00 65.25 79 GLN A N 1
ATOM 634 C CA . GLN A 1 79 ? 21.270 -13.453 -4.034 1.00 65.25 79 GLN A CA 1
ATOM 635 C C . GLN A 1 79 ? 20.118 -13.321 -5.023 1.00 65.25 79 GLN A C 1
ATOM 637 O O . GLN A 1 79 ? 19.814 -12.225 -5.494 1.00 65.25 79 GLN A O 1
ATOM 642 N N . ASN A 1 80 ? 19.436 -14.434 -5.285 1.00 67.44 80 ASN A N 1
ATOM 643 C CA . ASN A 1 80 ? 18.141 -14.422 -5.943 1.00 67.44 80 ASN A CA 1
ATOM 644 C C . ASN A 1 80 ? 17.055 -14.698 -4.898 1.00 67.44 80 ASN A C 1
ATOM 646 O O . ASN A 1 80 ? 17.085 -15.727 -4.231 1.00 67.44 80 ASN A O 1
ATOM 650 N N . ILE A 1 81 ? 16.119 -13.765 -4.742 1.00 63.44 81 ILE A N 1
ATOM 651 C CA . ILE A 1 81 ? 14.958 -13.903 -3.848 1.00 63.44 81 ILE A CA 1
ATOM 652 C C . ILE A 1 81 ? 13.703 -14.396 -4.585 1.00 63.44 81 ILE A C 1
ATOM 654 O O . ILE A 1 81 ? 12.628 -14.427 -3.999 1.00 63.44 81 ILE A O 1
ATOM 658 N N . TRP A 1 82 ? 13.831 -14.755 -5.865 1.00 60.38 82 TRP A N 1
ATOM 659 C CA . TRP A 1 82 ? 12.732 -15.182 -6.725 1.00 60.38 82 TRP A CA 1
ATOM 660 C C . TRP A 1 82 ? 12.886 -16.663 -7.110 1.00 60.38 82 TRP A C 1
ATOM 662 O O . TRP A 1 82 ? 13.690 -16.983 -7.991 1.00 60.38 82 TRP A O 1
ATOM 672 N N . VAL A 1 83 ? 12.100 -17.532 -6.458 1.00 47.69 83 VAL A N 1
ATOM 673 C CA . VAL A 1 83 ? 11.686 -18.878 -6.910 1.00 47.69 83 VAL A CA 1
ATOM 674 C C . VAL A 1 83 ? 10.194 -19.018 -6.639 1.00 47.69 83 VAL A C 1
ATOM 676 O O . VAL A 1 83 ? 9.782 -18.633 -5.522 1.00 47.69 83 VAL A O 1
#

Organism: NCBI:txid412755

Sequence (83 aa):
MTDGSVYLGEIISQELGIIRLKTMNLGTLQVPTVNIERLEDLTGDKMRKGKYWFENPSYNRYFLGQSAQPLRKGEGYYQNIWV